Protein AF-A0ABD3NLB3-F1 (afdb_monomer_lite)

Foldseek 3Di:
DDDDDDDDDDDDDPPPPDPPQVVFFDWDFPPDPADIDGHRQPLLVLLPVQFPWDDDPPQHFKTWTPVQVVPFLADPLSSSVSSVNDPVLSVPWWKFWDDDDDPDPFFIWIWTQRDPVSQWTKIWGWDQDPVGRTTITIMTGGRVNRVVVCVVVVHDDDPVRTDDDD

Organism: NCBI:txid382360

Radius of gyration: 19.23 Å; chains: 1; bounding box: 44×69×40 Å

Structure (mmCIF, N/CA/C/O backbone):
data_AF-A0ABD3NLB3-F1
#
_entry.id   AF-A0ABD3NLB3-F1
#
loop_
_atom_site.group_PDB
_atom_site.id
_atom_site.type_symbol
_atom_site.label_atom_id
_atom_site.label_alt_id
_atom_site.label_comp_id
_atom_site.label_asym_id
_atom_site.label_entity_id
_atom_site.la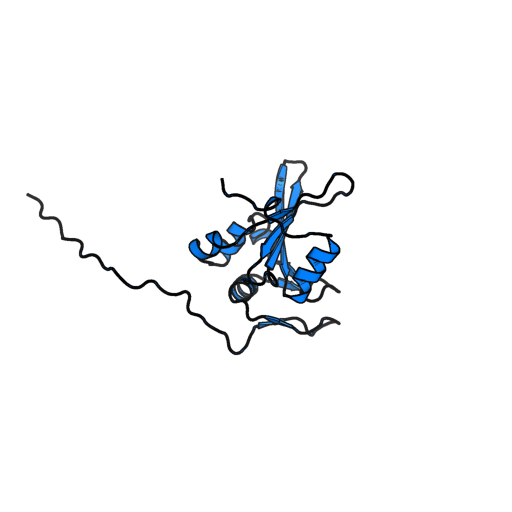bel_seq_id
_atom_site.pdbx_PDB_ins_code
_atom_site.Cartn_x
_atom_site.Cartn_y
_atom_site.Cartn_z
_atom_site.occupancy
_atom_site.B_iso_or_equiv
_atom_site.auth_seq_id
_atom_site.auth_comp_id
_atom_site.auth_asym_id
_atom_site.auth_atom_id
_atom_site.pdbx_PDB_model_num
ATOM 1 N N . MET A 1 1 ? 19.662 49.212 29.213 1.00 43.34 1 MET A N 1
ATOM 2 C CA . MET A 1 1 ? 19.061 49.267 27.862 1.00 43.34 1 MET A CA 1
ATOM 3 C C . MET A 1 1 ? 19.673 48.155 27.026 1.00 43.34 1 MET A C 1
ATOM 5 O O . MET A 1 1 ? 20.861 48.192 26.743 1.00 43.34 1 MET A O 1
ATOM 9 N N . SER A 1 2 ? 18.876 47.119 26.767 1.00 38.59 2 SER A N 1
ATOM 10 C CA . SER A 1 2 ? 19.267 45.857 26.129 1.00 38.59 2 SER A CA 1
ATOM 11 C C . SER A 1 2 ? 19.353 46.027 24.607 1.00 38.59 2 SER A C 1
ATOM 13 O O . SER A 1 2 ? 18.402 46.525 24.004 1.00 38.59 2 SER A O 1
ATOM 15 N N . ARG A 1 3 ? 20.477 45.650 23.982 1.00 38.47 3 ARG A N 1
ATOM 16 C CA . ARG A 1 3 ? 20.617 45.597 22.517 1.00 38.47 3 ARG A CA 1
ATOM 17 C C . ARG A 1 3 ? 20.385 44.155 22.061 1.00 38.47 3 ARG A C 1
ATOM 19 O O . ARG A 1 3 ? 21.170 43.272 22.388 1.00 38.47 3 ARG A O 1
ATOM 26 N N . ARG A 1 4 ? 19.282 43.934 21.342 1.00 36.22 4 ARG A N 1
ATOM 27 C CA . ARG A 1 4 ? 18.943 42.663 20.683 1.00 36.22 4 ARG A CA 1
ATOM 28 C C . ARG A 1 4 ? 19.915 42.390 19.522 1.00 36.22 4 ARG A C 1
ATOM 30 O O . ARG A 1 4 ? 20.233 43.342 18.808 1.00 36.22 4 ARG A O 1
ATOM 37 N N . PRO A 1 5 ? 20.327 41.137 19.268 1.00 38.62 5 PRO A N 1
ATOM 38 C CA . PRO A 1 5 ? 20.986 40.779 18.018 1.00 38.62 5 PRO A CA 1
ATOM 39 C C . PRO A 1 5 ? 19.973 40.755 16.865 1.00 38.62 5 PRO A C 1
ATOM 41 O O . PRO A 1 5 ? 18.852 40.268 17.022 1.00 38.62 5 PRO A O 1
ATOM 44 N N . GLN A 1 6 ? 20.375 41.296 15.715 1.00 35.50 6 GLN A N 1
ATOM 45 C CA . GLN A 1 6 ? 19.640 41.215 14.456 1.00 35.50 6 GLN A CA 1
ATOM 46 C C . GLN A 1 6 ? 19.699 39.781 13.921 1.00 35.50 6 GLN A C 1
ATOM 48 O O . GLN A 1 6 ? 20.779 39.232 13.720 1.00 35.50 6 GLN A O 1
ATOM 53 N N . TYR A 1 7 ? 18.530 39.188 13.697 1.00 30.16 7 TYR A N 1
ATOM 54 C CA . TYR A 1 7 ? 18.378 37.918 12.999 1.00 30.16 7 TYR A CA 1
ATOM 55 C C . TYR A 1 7 ? 18.477 38.206 11.495 1.00 30.16 7 TYR A C 1
ATOM 57 O O . TYR A 1 7 ? 17.592 38.850 10.931 1.00 30.16 7 TYR A O 1
ATOM 65 N N . GLN A 1 8 ? 19.583 37.812 10.864 1.00 35.81 8 GLN A N 1
ATOM 66 C CA . GLN A 1 8 ? 19.685 37.789 9.405 1.00 35.81 8 GLN A CA 1
ATOM 67 C C . GLN A 1 8 ? 18.941 36.553 8.896 1.00 35.81 8 GLN A C 1
ATOM 69 O O . GLN A 1 8 ? 19.191 35.437 9.349 1.00 35.81 8 GLN A O 1
ATOM 74 N N . SER A 1 9 ? 17.982 36.780 7.999 1.00 36.38 9 SER A N 1
ATOM 75 C CA . SER A 1 9 ? 17.210 35.737 7.336 1.00 36.38 9 SER A CA 1
ATOM 76 C C . SER A 1 9 ? 18.099 34.944 6.382 1.00 36.38 9 SER A C 1
ATOM 78 O O . SER A 1 9 ? 18.561 35.485 5.378 1.00 36.38 9 SER A O 1
ATOM 80 N N . ASN A 1 10 ? 18.276 33.657 6.660 1.00 32.31 10 ASN A N 1
ATOM 81 C CA . ASN A 1 10 ? 18.696 32.698 5.648 1.00 32.31 10 ASN A CA 1
ATOM 82 C C . ASN A 1 10 ? 17.447 32.255 4.878 1.00 32.31 10 ASN A C 1
ATOM 84 O O . ASN A 1 10 ? 16.738 31.347 5.307 1.00 32.31 10 ASN A O 1
ATOM 88 N N . ASN A 1 11 ? 17.163 32.948 3.775 1.00 36.28 11 ASN A N 1
ATOM 89 C CA . ASN A 1 11 ? 16.436 32.346 2.664 1.00 36.28 11 ASN A CA 1
ATOM 90 C C . ASN A 1 11 ? 17.380 31.392 1.924 1.00 36.28 11 ASN A C 1
ATOM 92 O O . ASN A 1 11 ? 18.588 31.620 1.886 1.00 36.28 11 ASN A O 1
ATOM 96 N N . ASP A 1 12 ? 16.773 30.382 1.307 1.00 37.19 12 ASP A N 1
ATOM 97 C CA . ASP A 1 12 ? 17.347 29.501 0.289 1.00 37.19 12 ASP A CA 1
ATOM 98 C C . ASP A 1 12 ? 18.325 28.439 0.803 1.00 37.19 12 ASP A C 1
ATOM 100 O O . ASP A 1 12 ? 19.528 28.651 0.856 1.00 37.19 12 ASP A O 1
ATOM 104 N N . VAL A 1 13 ? 17.796 27.255 1.134 1.00 38.72 13 VAL A N 1
ATOM 105 C CA . VAL A 1 13 ? 17.869 26.088 0.234 1.00 38.72 13 VAL A CA 1
ATOM 106 C C . VAL A 1 13 ? 16.665 25.197 0.546 1.00 38.72 13 VAL A C 1
ATOM 108 O O . VAL A 1 13 ? 16.611 24.505 1.561 1.00 38.72 13 VAL A O 1
ATOM 111 N N . CYS A 1 14 ? 15.668 25.244 -0.335 1.00 34.81 14 CYS A N 1
ATOM 112 C CA . CYS A 1 14 ? 14.679 24.187 -0.472 1.00 34.81 14 CYS A CA 1
ATOM 113 C C . CYS A 1 14 ? 15.458 22.926 -0.864 1.00 34.81 14 CYS A C 1
ATOM 115 O O . CYS A 1 14 ? 15.885 22.796 -2.011 1.00 34.81 14 CYS A O 1
ATOM 117 N N . ASN A 1 15 ? 15.728 22.049 0.105 1.00 34.84 15 ASN A N 1
ATOM 118 C CA . ASN A 1 15 ? 16.247 20.722 -0.184 1.00 34.84 15 ASN A CA 1
ATOM 119 C C . ASN A 1 15 ? 15.139 19.978 -0.922 1.00 34.84 15 ASN A C 1
ATOM 121 O O . ASN A 1 15 ? 14.229 19.415 -0.319 1.00 34.84 15 ASN A O 1
ATOM 125 N N . HIS A 1 16 ? 15.218 20.069 -2.251 1.00 36.91 16 HIS A N 1
ATOM 126 C CA . HIS A 1 16 ? 14.786 19.041 -3.174 1.00 36.91 16 HIS A CA 1
ATOM 127 C C . HIS A 1 16 ? 14.904 17.688 -2.483 1.00 36.91 16 HIS A C 1
ATOM 129 O O . HIS A 1 16 ? 15.996 17.293 -2.072 1.00 36.91 16 HIS A O 1
ATOM 135 N N . VAL A 1 17 ? 13.781 16.982 -2.389 1.00 43.59 17 VAL A N 1
ATOM 136 C CA . VAL A 1 17 ? 13.811 15.527 -2.355 1.00 43.59 17 VAL A CA 1
ATOM 137 C C . VAL A 1 17 ? 14.551 15.151 -3.627 1.00 43.59 17 VAL A C 1
ATOM 139 O O . VAL A 1 17 ? 14.021 15.282 -4.728 1.00 43.59 17 VAL A O 1
ATOM 142 N N . THR A 1 18 ? 15.839 14.869 -3.476 1.00 39.94 18 THR A N 1
ATOM 143 C CA . THR A 1 18 ? 16.716 14.519 -4.574 1.00 39.94 18 THR A CA 1
ATOM 144 C C . THR A 1 18 ? 16.063 13.345 -5.277 1.00 39.94 18 THR A C 1
ATOM 146 O O . THR A 1 18 ? 15.774 12.328 -4.641 1.00 39.94 18 THR A O 1
ATOM 149 N N . GLU A 1 19 ? 15.822 13.497 -6.575 1.00 44.44 19 GLU A N 1
ATOM 150 C CA . GLU A 1 19 ? 15.637 12.404 -7.517 1.00 44.44 19 GLU A CA 1
ATOM 151 C C . GLU A 1 19 ? 16.874 11.500 -7.420 1.00 44.44 19 GLU A C 1
ATOM 153 O O . GLU A 1 19 ? 17.803 11.568 -8.218 1.00 44.44 19 GLU A O 1
ATOM 158 N N . MET A 1 20 ? 16.944 10.662 -6.388 1.00 44.19 20 MET A N 1
ATOM 159 C CA . MET A 1 20 ? 17.754 9.463 -6.446 1.00 44.19 20 MET A CA 1
ATOM 160 C C . MET A 1 20 ? 16.937 8.473 -7.259 1.00 44.19 20 MET A C 1
ATOM 162 O O . MET A 1 20 ? 16.307 7.564 -6.719 1.00 44.19 20 MET A O 1
ATOM 166 N N . GLU A 1 21 ? 16.942 8.675 -8.578 1.00 46.50 21 GLU A N 1
ATOM 167 C CA . GLU A 1 21 ? 16.785 7.570 -9.508 1.00 46.50 21 GLU A CA 1
ATOM 168 C C . GLU A 1 21 ? 17.892 6.578 -9.157 1.00 46.50 21 GLU A C 1
ATOM 170 O O . GLU A 1 21 ? 19.051 6.697 -9.552 1.00 46.50 21 GLU A O 1
ATOM 175 N N . SER A 1 22 ? 17.560 5.621 -8.298 1.00 48.25 22 SER A N 1
ATOM 176 C CA . SER A 1 22 ? 18.380 4.443 -8.125 1.00 48.25 22 SER A CA 1
ATOM 177 C C . SER A 1 22 ? 18.399 3.758 -9.487 1.00 48.25 22 SER A C 1
ATOM 179 O O . SER A 1 22 ? 17.438 3.066 -9.826 1.00 48.25 22 SER A O 1
ATOM 181 N N . GLU A 1 23 ? 19.468 3.947 -10.274 1.00 60.94 23 GLU A N 1
ATOM 182 C CA . GLU A 1 23 ? 19.651 3.266 -11.571 1.00 60.94 23 GLU A CA 1
ATOM 183 C C . GLU A 1 23 ? 19.415 1.748 -11.434 1.00 60.94 23 GLU A C 1
ATOM 185 O O . GLU A 1 23 ? 18.960 1.072 -12.356 1.00 60.94 23 GLU A O 1
ATOM 190 N N . ASN A 1 24 ? 19.633 1.225 -10.224 1.00 75.00 24 ASN A N 1
ATOM 191 C CA . ASN A 1 24 ? 19.320 -0.132 -9.825 1.00 75.00 24 ASN A CA 1
ATOM 192 C C . ASN A 1 24 ? 18.068 -0.143 -8.934 1.00 75.00 24 ASN A C 1
ATOM 194 O O . ASN A 1 24 ? 18.172 -0.057 -7.710 1.00 75.00 24 ASN A O 1
ATOM 198 N N . GLY A 1 25 ? 16.873 -0.227 -9.520 1.00 88.50 25 GLY A N 1
ATOM 199 C CA . GLY A 1 25 ? 15.638 -0.404 -8.749 1.00 88.50 25 GLY A CA 1
ATOM 200 C C . GLY A 1 25 ? 15.705 -1.606 -7.789 1.00 88.50 25 GLY A C 1
ATOM 201 O O . GLY A 1 25 ? 16.518 -2.522 -7.940 1.00 88.50 25 GLY A O 1
ATOM 202 N N . LEU A 1 26 ? 14.837 -1.623 -6.780 1.00 92.38 26 LEU A N 1
ATOM 203 C CA . LEU A 1 26 ? 14.774 -2.698 -5.796 1.00 92.38 26 LE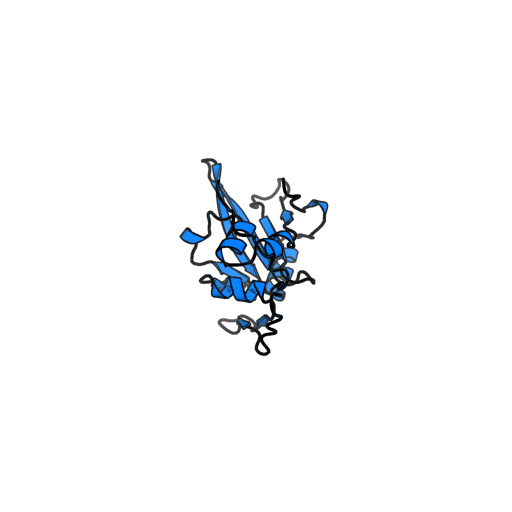U A CA 1
ATOM 204 C C . LEU A 1 26 ? 14.186 -3.964 -6.428 1.00 92.38 26 LEU A C 1
ATOM 206 O O . LEU A 1 26 ? 13.004 -4.006 -6.774 1.00 92.38 26 LEU A O 1
ATOM 210 N N . LYS A 1 27 ? 14.998 -5.019 -6.518 1.00 93.38 27 LYS A N 1
ATOM 211 C CA . LYS A 1 27 ? 14.531 -6.350 -6.912 1.00 93.38 27 LYS A CA 1
ATOM 212 C C . LYS A 1 27 ? 13.806 -7.032 -5.759 1.00 93.38 27 LYS A C 1
ATOM 214 O O . LYS A 1 27 ? 14.370 -7.244 -4.686 1.00 93.38 27 LYS A O 1
ATOM 219 N N . ILE A 1 28 ? 12.568 -7.425 -6.005 1.00 92.12 28 ILE A N 1
ATOM 220 C CA . ILE A 1 28 ? 11.707 -8.157 -5.077 1.00 92.12 28 ILE A CA 1
ATOM 221 C C . ILE A 1 28 ? 11.117 -9.370 -5.812 1.00 92.12 28 ILE A C 1
ATOM 223 O O . ILE A 1 28 ? 11.080 -9.385 -7.038 1.00 92.12 28 ILE A O 1
ATOM 227 N N . GLY A 1 29 ? 10.632 -10.403 -5.119 1.00 89.12 29 GLY A N 1
ATOM 228 C CA . GLY A 1 29 ? 10.094 -11.577 -5.831 1.00 89.12 29 GLY A CA 1
ATOM 229 C C . GLY A 1 29 ? 11.101 -12.690 -6.097 1.00 89.12 29 GLY A C 1
ATOM 230 O O . GLY A 1 29 ? 11.967 -12.977 -5.270 1.00 89.12 29 GLY A O 1
ATOM 231 N N . GLY A 1 30 ? 10.895 -13.389 -7.216 1.00 82.62 30 GLY A N 1
ATOM 232 C CA . GLY A 1 30 ? 11.852 -14.331 -7.813 1.00 82.62 30 GLY A CA 1
ATOM 233 C C . GLY A 1 30 ? 12.068 -15.659 -7.081 1.00 82.62 30 GLY A C 1
ATOM 234 O O . GLY A 1 30 ? 12.844 -16.497 -7.531 1.00 82.62 30 GLY A O 1
ATOM 235 N N . THR A 1 31 ? 11.392 -15.895 -5.957 1.00 76.94 31 THR A N 1
ATOM 236 C CA . THR A 1 31 ? 11.554 -17.122 -5.164 1.00 76.94 31 THR A CA 1
ATOM 237 C C . THR A 1 31 ? 10.219 -17.825 -4.960 1.00 76.94 31 THR A C 1
ATOM 239 O O . THR A 1 31 ? 9.171 -17.192 -4.943 1.00 76.94 31 THR A O 1
ATOM 242 N N . LYS A 1 32 ? 10.237 -19.156 -4.792 1.00 74.38 32 LYS A N 1
ATOM 243 C CA . LYS A 1 32 ? 9.063 -19.960 -4.384 1.00 74.38 32 LYS A CA 1
ATOM 244 C C . LYS A 1 32 ? 7.815 -19.783 -5.273 1.00 74.38 32 LYS A C 1
ATOM 246 O O . LYS A 1 32 ? 6.703 -19.718 -4.761 1.00 74.38 32 LYS A O 1
ATOM 251 N N . GLY A 1 33 ? 8.000 -19.715 -6.593 1.00 76.38 33 GLY A N 1
ATOM 252 C CA . GLY A 1 33 ? 6.898 -19.579 -7.558 1.00 76.38 33 GLY A CA 1
ATOM 253 C C . GLY A 1 33 ? 6.374 -18.149 -7.734 1.00 76.38 33 GLY A C 1
ATOM 254 O O . GLY A 1 33 ? 5.333 -17.952 -8.355 1.00 76.38 33 GLY A O 1
ATOM 255 N N . HIS A 1 34 ? 7.082 -17.154 -7.199 1.00 85.94 34 HIS A N 1
ATOM 256 C CA . HIS A 1 34 ? 6.785 -15.742 -7.407 1.00 85.94 34 HIS A CA 1
ATOM 257 C C . HIS A 1 34 ? 7.619 -15.158 -8.549 1.00 85.94 34 HIS A C 1
ATOM 259 O O . HIS A 1 34 ? 8.774 -15.536 -8.743 1.00 85.94 34 HIS A O 1
ATOM 265 N N . ILE A 1 35 ? 7.030 -14.215 -9.283 1.00 89.94 35 ILE A N 1
ATOM 266 C CA . ILE A 1 35 ? 7.702 -13.484 -10.365 1.00 89.94 35 ILE A CA 1
ATOM 267 C C . ILE A 1 35 ? 8.653 -12.461 -9.724 1.00 89.94 35 ILE A C 1
ATOM 269 O O . ILE A 1 35 ? 8.315 -11.883 -8.691 1.00 89.94 35 ILE A O 1
ATOM 273 N N . GLU A 1 36 ? 9.861 -12.302 -10.271 1.00 93.50 36 GLU A N 1
ATOM 274 C CA . GLU A 1 36 ? 10.771 -11.206 -9.902 1.00 93.50 36 GLU A CA 1
ATOM 275 C C . GLU A 1 36 ? 10.247 -9.891 -10.490 1.00 93.50 36 GLU A C 1
ATOM 277 O O . GLU A 1 36 ? 9.866 -9.834 -11.657 1.00 93.50 36 GLU A O 1
ATOM 282 N N . GLU A 1 37 ? 10.222 -8.842 -9.677 1.00 92.56 37 GLU A N 1
ATOM 283 C CA . GLU A 1 37 ? 9.819 -7.493 -10.058 1.00 92.56 37 GLU A CA 1
ATOM 284 C C . GLU A 1 37 ? 10.908 -6.510 -9.625 1.00 92.56 37 GLU A C 1
ATOM 286 O O . GLU A 1 37 ? 11.516 -6.673 -8.565 1.00 92.56 37 GLU A O 1
ATOM 291 N N . THR A 1 38 ? 11.118 -5.465 -10.422 1.00 93.44 38 THR A N 1
ATOM 292 C CA . THR A 1 38 ? 11.985 -4.342 -10.057 1.00 93.44 38 THR A CA 1
ATOM 293 C C . THR A 1 38 ? 11.110 -3.137 -9.744 1.00 93.44 38 THR A C 1
ATOM 295 O O . THR A 1 38 ? 10.298 -2.733 -10.575 1.00 93.44 38 THR A O 1
ATOM 298 N N . VAL A 1 39 ? 11.259 -2.571 -8.547 1.00 91.88 39 VAL A N 1
ATOM 299 C CA . VAL A 1 39 ? 10.524 -1.379 -8.110 1.00 91.88 39 VAL A CA 1
ATOM 300 C C . VAL A 1 39 ? 11.464 -0.183 -8.069 1.00 91.88 39 VAL A C 1
ATOM 302 O O . VAL A 1 39 ? 12.520 -0.250 -7.448 1.00 91.88 39 VAL A O 1
ATOM 305 N N . TYR A 1 40 ? 11.059 0.909 -8.709 1.00 91.56 40 TYR A N 1
ATOM 306 C CA . TYR A 1 40 ? 11.820 2.164 -8.770 1.00 91.56 40 TYR A CA 1
ATOM 307 C C . TYR A 1 40 ? 11.227 3.266 -7.887 1.00 91.56 40 TYR A C 1
ATOM 309 O O . TYR A 1 40 ? 11.840 4.308 -7.703 1.00 91.56 40 TYR A O 1
ATOM 317 N N . ASP A 1 41 ? 10.037 3.032 -7.333 1.00 91.25 41 ASP A N 1
ATOM 318 C CA . ASP A 1 41 ? 9.325 3.994 -6.500 1.00 91.25 41 ASP A CA 1
ATOM 319 C C . ASP A 1 41 ? 10.096 4.257 -5.186 1.00 91.25 41 ASP A C 1
ATOM 321 O O . ASP A 1 41 ? 10.262 3.331 -4.380 1.00 91.25 41 ASP A O 1
ATOM 325 N N . PRO A 1 42 ? 10.566 5.495 -4.940 1.00 91.88 42 PRO A N 1
ATOM 326 C CA . PRO A 1 42 ? 11.401 5.802 -3.780 1.00 91.88 42 PRO A CA 1
ATOM 327 C C . PRO A 1 42 ? 10.646 5.664 -2.452 1.00 91.88 42 PRO A C 1
ATOM 329 O O . PRO A 1 42 ? 11.236 5.280 -1.439 1.00 91.88 42 PRO A O 1
ATOM 332 N N . VAL A 1 43 ? 9.337 5.916 -2.444 1.00 94.19 43 VAL A N 1
ATOM 333 C CA . VAL A 1 43 ? 8.478 5.794 -1.258 1.00 94.19 43 VAL A CA 1
ATOM 334 C C . VAL A 1 43 ? 8.319 4.322 -0.906 1.00 94.19 43 VAL A C 1
ATOM 336 O O . VAL A 1 43 ? 8.530 3.927 0.242 1.00 94.19 43 VAL A O 1
ATOM 339 N N . PHE A 1 44 ? 8.042 3.486 -1.912 1.00 95.06 44 PHE A N 1
ATOM 340 C CA . PHE A 1 44 ? 8.009 2.037 -1.745 1.00 95.06 44 PHE A CA 1
ATOM 341 C C . PHE A 1 44 ? 9.329 1.520 -1.170 1.00 95.06 44 PHE A C 1
ATOM 343 O O . PHE A 1 44 ? 9.317 0.786 -0.185 1.00 95.06 44 PHE A O 1
ATOM 350 N N . ILE A 1 45 ? 10.465 1.901 -1.764 1.00 94.81 45 ILE A N 1
ATOM 351 C CA . ILE A 1 45 ? 11.795 1.442 -1.338 1.00 94.81 45 ILE A CA 1
ATOM 352 C C . ILE A 1 45 ? 12.081 1.869 0.107 1.00 94.81 45 ILE A C 1
ATOM 354 O O . ILE A 1 45 ? 12.563 1.059 0.901 1.00 94.81 45 ILE A O 1
ATOM 358 N N . THR A 1 46 ? 11.739 3.107 0.467 1.00 95.62 46 THR A N 1
ATOM 359 C CA . THR A 1 46 ? 11.923 3.646 1.823 1.00 95.62 46 THR A CA 1
ATOM 360 C C . THR A 1 46 ? 11.160 2.813 2.854 1.00 95.62 46 THR A C 1
ATOM 362 O O . THR A 1 46 ? 11.753 2.302 3.804 1.00 95.62 46 THR A O 1
ATOM 365 N N . ILE A 1 47 ? 9.865 2.579 2.630 1.00 96.25 47 ILE A N 1
ATOM 366 C CA . ILE A 1 47 ? 9.020 1.780 3.533 1.00 96.25 47 ILE A CA 1
ATOM 367 C C . ILE A 1 47 ? 9.480 0.316 3.564 1.00 96.25 47 ILE A C 1
ATOM 369 O O . ILE A 1 47 ? 9.478 -0.322 4.623 1.00 96.25 47 ILE A O 1
ATOM 373 N N . TYR A 1 48 ? 9.894 -0.226 2.412 1.00 95.88 48 TYR A N 1
ATOM 374 C CA . TYR A 1 48 ? 10.397 -1.594 2.302 1.00 95.88 48 TYR A CA 1
ATOM 375 C C . TYR A 1 48 ? 11.652 -1.807 3.148 1.00 95.88 48 TYR A C 1
ATOM 377 O O . TYR A 1 48 ? 11.798 -2.861 3.762 1.00 95.88 48 TYR A O 1
ATOM 385 N N . ASN A 1 49 ? 12.534 -0.813 3.216 1.00 96.25 49 ASN A N 1
ATOM 386 C CA . ASN A 1 49 ? 13.771 -0.891 3.988 1.00 96.25 49 ASN A CA 1
ATOM 387 C C . ASN A 1 49 ? 13.587 -0.541 5.475 1.00 96.25 49 ASN A C 1
ATOM 389 O O . ASN A 1 49 ? 14.387 -0.984 6.297 1.00 96.25 49 ASN A O 1
ATOM 393 N N . ALA A 1 50 ? 12.543 0.214 5.835 1.00 96.88 50 ALA A N 1
ATOM 394 C CA . ALA A 1 50 ? 12.272 0.622 7.217 1.00 96.88 50 ALA A CA 1
ATOM 395 C C . ALA A 1 50 ? 11.777 -0.527 8.118 1.00 96.88 50 ALA A C 1
ATOM 397 O O . ALA A 1 50 ? 12.018 -0.521 9.326 1.00 96.88 50 ALA A O 1
ATOM 398 N N . PHE A 1 51 ? 11.104 -1.530 7.545 1.00 97.00 51 PHE A N 1
ATOM 399 C CA . PHE A 1 51 ? 10.534 -2.658 8.287 1.00 97.00 51 PHE A CA 1
ATOM 400 C C . PHE A 1 51 ? 10.829 -3.999 7.626 1.00 97.00 51 PHE A C 1
ATOM 402 O O . PHE A 1 51 ? 11.211 -4.099 6.463 1.00 97.00 51 PHE A O 1
ATOM 409 N N . ARG A 1 52 ? 10.596 -5.088 8.359 1.00 96.81 52 ARG A N 1
ATOM 410 C CA . ARG A 1 52 ? 10.711 -6.437 7.807 1.00 96.81 52 ARG A CA 1
ATOM 411 C C . ARG A 1 52 ? 9.429 -6.818 7.090 1.00 96.81 52 ARG A C 1
ATOM 413 O O . ARG A 1 52 ? 8.403 -7.096 7.711 1.00 96.81 52 ARG A O 1
ATOM 420 N N . TRP A 1 53 ? 9.512 -6.945 5.777 1.00 96.38 53 TRP A N 1
ATOM 421 C CA . TRP A 1 53 ? 8.397 -7.371 4.944 1.00 96.38 53 TRP A CA 1
ATOM 422 C C . TRP A 1 53 ? 8.561 -8.820 4.506 1.00 96.38 53 TRP A C 1
ATOM 424 O O . TRP A 1 53 ? 9.641 -9.271 4.131 1.00 96.38 53 TRP A O 1
ATOM 434 N N . LYS A 1 54 ? 7.471 -9.587 4.557 1.00 94.38 54 LYS A N 1
ATOM 435 C CA . LYS A 1 54 ? 7.439 -10.948 4.015 1.00 94.38 54 LYS A CA 1
ATOM 436 C C . LYS A 1 54 ? 6.385 -11.042 2.940 1.00 94.38 54 LYS A C 1
ATOM 438 O O . LYS A 1 54 ? 5.217 -10.741 3.183 1.00 94.38 54 LYS A O 1
ATOM 443 N N . MET A 1 55 ? 6.797 -11.580 1.805 1.00 94.44 55 MET A N 1
ATOM 444 C CA . MET A 1 55 ? 5.895 -11.932 0.726 1.00 94.44 55 MET A CA 1
ATOM 445 C C . MET A 1 55 ? 4.777 -12.859 1.206 1.00 94.44 55 MET A C 1
ATOM 447 O O . MET A 1 55 ? 5.005 -13.807 1.970 1.00 94.44 55 MET A O 1
ATOM 451 N N . ILE A 1 56 ? 3.561 -12.569 0.763 1.00 92.69 56 ILE A N 1
ATOM 452 C CA . ILE A 1 56 ? 2.393 -13.400 1.022 1.00 92.69 56 ILE A CA 1
ATOM 453 C C . ILE A 1 56 ? 2.442 -14.593 0.049 1.00 92.69 56 ILE A C 1
ATOM 455 O O . ILE A 1 56 ? 2.543 -14.376 -1.161 1.00 92.69 56 ILE A O 1
ATOM 459 N N . PRO A 1 57 ? 2.358 -15.849 0.535 1.00 90.50 57 PRO A N 1
ATOM 460 C CA . PRO A 1 57 ? 2.405 -17.030 -0.326 1.00 90.50 57 PRO A CA 1
ATOM 461 C C . PRO A 1 57 ? 1.385 -16.963 -1.467 1.00 90.50 57 PRO A C 1
ATOM 463 O O . PRO A 1 57 ? 0.243 -16.549 -1.257 1.00 90.50 57 PRO A O 1
ATOM 466 N N . ASN A 1 58 ? 1.799 -17.358 -2.674 1.00 86.88 58 ASN A N 1
ATOM 467 C CA . ASN A 1 58 ? 0.986 -17.337 -3.901 1.00 86.88 58 ASN A CA 1
ATOM 468 C C . ASN A 1 58 ? 0.425 -15.950 -4.297 1.00 86.88 58 ASN A C 1
ATOM 470 O O . ASN A 1 58 ? -0.409 -15.838 -5.194 1.00 86.88 58 ASN A O 1
ATOM 474 N N . CYS A 1 59 ? 0.887 -14.872 -3.659 1.00 90.56 59 CYS A N 1
ATOM 475 C CA . CYS A 1 59 ? 0.500 -13.494 -3.938 1.00 90.56 59 CYS A CA 1
ATOM 476 C C . CYS A 1 59 ? 1.724 -12.665 -4.357 1.00 90.56 59 CYS A C 1
ATOM 478 O O . CYS A 1 59 ? 2.205 -11.832 -3.591 1.00 90.56 59 CYS A O 1
ATOM 480 N N . THR A 1 60 ? 2.222 -12.899 -5.576 1.00 92.56 60 THR A N 1
ATOM 481 C CA . THR A 1 60 ? 3.287 -12.087 -6.200 1.00 92.56 60 THR A CA 1
ATOM 482 C C . THR A 1 60 ? 3.019 -10.594 -6.036 1.00 92.56 60 THR A C 1
ATOM 484 O O . THR A 1 60 ? 1.874 -10.158 -6.192 1.00 92.56 60 THR A O 1
ATOM 487 N N . GLY A 1 61 ? 4.065 -9.858 -5.664 1.00 94.38 61 GLY A N 1
ATOM 488 C CA . GLY A 1 61 ? 4.005 -8.418 -5.472 1.00 94.38 61 GLY A CA 1
ATOM 489 C C . GLY A 1 61 ? 3.359 -7.950 -4.170 1.00 94.38 61 GLY A C 1
ATOM 490 O O . GLY A 1 61 ? 3.237 -6.749 -3.972 1.00 94.38 61 GLY A O 1
ATOM 491 N N . ARG A 1 62 ? 2.935 -8.846 -3.263 1.00 96.38 62 ARG A N 1
ATOM 492 C CA . ARG A 1 62 ? 2.263 -8.466 -2.006 1.00 96.38 62 ARG A CA 1
ATOM 493 C C . ARG A 1 62 ? 3.033 -8.917 -0.779 1.00 96.38 62 ARG A C 1
ATOM 495 O O . ARG A 1 62 ? 3.365 -10.095 -0.636 1.00 96.38 62 ARG A O 1
ATOM 502 N N . TYR A 1 63 ? 3.225 -7.996 0.156 1.00 96.88 63 TYR A N 1
ATOM 503 C CA . TYR A 1 63 ? 4.059 -8.204 1.331 1.00 96.88 63 TYR A CA 1
ATOM 504 C C . TYR A 1 63 ? 3.314 -7.789 2.592 1.00 96.88 63 TYR A C 1
ATOM 506 O O . TYR A 1 63 ? 2.735 -6.713 2.644 1.00 96.88 63 TYR A O 1
ATOM 514 N N . THR A 1 64 ? 3.340 -8.632 3.622 1.00 96.69 64 THR A N 1
ATOM 515 C CA . THR A 1 64 ? 2.859 -8.279 4.965 1.00 96.69 64 THR A CA 1
ATOM 516 C C . THR A 1 64 ? 4.028 -7.816 5.819 1.00 96.69 64 THR A C 1
ATOM 518 O O . THR A 1 64 ? 5.100 -8.433 5.779 1.00 96.69 64 THR A O 1
ATOM 521 N N . CYS A 1 65 ? 3.816 -6.775 6.621 1.00 97.06 65 CYS A N 1
ATOM 522 C CA . CYS A 1 65 ? 4.802 -6.365 7.615 1.00 97.06 65 CYS A CA 1
ATOM 523 C C . CYS A 1 65 ? 4.925 -7.458 8.688 1.00 97.06 65 CYS A C 1
ATOM 525 O O . CYS A 1 65 ? 3.922 -8.061 9.069 1.00 97.06 65 CYS A O 1
ATOM 527 N N . ARG A 1 66 ? 6.146 -7.762 9.133 1.00 96.19 66 ARG A N 1
ATOM 528 C CA . ARG A 1 66 ? 6.443 -8.735 10.200 1.00 96.19 66 ARG A CA 1
ATOM 529 C C . ARG A 1 66 ? 6.584 -8.087 11.564 1.00 96.19 66 ARG A C 1
ATOM 531 O O . ARG A 1 66 ? 6.474 -8.783 12.572 1.00 96.19 66 ARG A O 1
ATOM 538 N N . ASP A 1 67 ? 6.758 -6.777 11.601 1.00 96.25 67 ASP A N 1
ATOM 539 C CA . ASP A 1 67 ? 6.956 -6.005 12.823 1.00 96.25 67 ASP A CA 1
ATOM 540 C C . ASP A 1 67 ? 5.613 -5.553 13.413 1.00 96.25 67 ASP A C 1
ATOM 542 O O . ASP A 1 67 ? 5.447 -4.418 13.841 1.00 96.25 67 ASP A O 1
ATOM 546 N N . HIS A 1 68 ? 4.632 -6.466 13.453 1.00 92.88 68 HIS A N 1
ATOM 547 C CA . HIS A 1 68 ? 3.234 -6.175 13.797 1.00 92.88 68 HIS A CA 1
ATOM 548 C C . HIS A 1 68 ? 3.069 -5.361 15.087 1.00 92.88 68 HIS A C 1
ATOM 550 O O . HIS A 1 68 ? 2.262 -4.442 15.117 1.00 92.88 68 HIS A O 1
ATOM 556 N N . LYS A 1 69 ? 3.838 -5.655 16.142 1.00 94.62 69 LYS A N 1
ATOM 557 C CA . LYS A 1 69 ? 3.755 -4.909 17.410 1.00 94.62 69 LYS A CA 1
ATOM 558 C C . LYS A 1 69 ? 4.134 -3.431 17.256 1.00 94.62 69 LYS A C 1
ATOM 560 O O . LYS A 1 69 ? 3.548 -2.592 17.925 1.00 94.62 69 LYS A O 1
ATOM 565 N N . ALA A 1 70 ? 5.090 -3.134 16.379 1.00 96.19 70 ALA A N 1
ATOM 566 C CA . ALA A 1 70 ? 5.567 -1.779 16.135 1.00 96.19 70 ALA A CA 1
ATOM 567 C C . ALA A 1 70 ? 4.644 -0.987 15.202 1.00 96.19 70 ALA A C 1
ATOM 569 O O . ALA A 1 70 ? 4.601 0.227 15.312 1.00 96.19 70 ALA A O 1
ATOM 570 N N . VAL A 1 71 ? 3.916 -1.658 14.301 1.00 96.88 71 VAL A N 1
ATOM 571 C CA . VAL A 1 71 ? 3.169 -0.962 13.237 1.00 96.88 71 VAL A CA 1
ATOM 572 C C . VAL A 1 71 ? 1.654 -1.076 13.333 1.00 96.88 71 VAL A C 1
ATOM 574 O O . VAL A 1 71 ? 0.960 -0.228 12.805 1.00 96.88 71 VAL A O 1
ATOM 577 N N . SER A 1 72 ? 1.101 -2.098 13.991 1.00 97.12 72 SER A N 1
ATOM 578 C CA . SER A 1 72 ? -0.350 -2.364 13.928 1.00 97.12 72 SER A CA 1
ATOM 579 C C . SER A 1 72 ? -1.225 -1.316 14.610 1.00 97.12 72 SER A C 1
ATOM 581 O O . SER A 1 72 ? -2.426 -1.305 14.374 1.00 97.12 72 SER A O 1
ATOM 583 N N . HIS A 1 73 ? -0.651 -0.453 15.443 1.00 96.81 73 HIS A N 1
ATOM 584 C CA . HIS A 1 73 ? -1.359 0.668 16.056 1.00 96.81 73 HIS A CA 1
ATOM 585 C C . HIS A 1 73 ? -1.254 1.956 15.227 1.00 96.81 73 HIS A C 1
ATOM 587 O O . HIS A 1 73 ? -1.911 2.931 15.566 1.00 96.81 73 HIS A O 1
ATOM 593 N N . LEU A 1 74 ? -0.436 1.965 14.169 1.00 97.75 74 LEU A N 1
ATOM 594 C CA . LEU A 1 74 ? -0.225 3.129 13.317 1.00 97.75 74 LEU A CA 1
ATOM 595 C C . LEU A 1 74 ? -1.247 3.123 12.182 1.00 97.75 74 LEU A C 1
ATOM 597 O O . LEU A 1 74 ? -1.357 2.156 11.425 1.00 97.75 74 LEU A O 1
ATOM 601 N N . ALA A 1 75 ? -1.970 4.222 12.023 1.00 97.06 75 ALA A N 1
ATOM 602 C CA . ALA A 1 75 ? -2.720 4.489 10.812 1.00 97.06 75 ALA A CA 1
ATOM 603 C C . ALA A 1 75 ? -1.764 4.584 9.603 1.00 97.06 75 ALA A C 1
ATOM 605 O O . ALA A 1 75 ? -0.564 4.818 9.759 1.00 97.06 75 ALA A O 1
ATOM 606 N N . PRO A 1 76 ? -2.263 4.423 8.367 1.00 97.25 76 PRO A N 1
ATOM 607 C CA . PRO A 1 76 ? -1.429 4.435 7.165 1.00 97.25 76 PRO A CA 1
ATOM 608 C C . PRO A 1 76 ? -0.475 5.632 7.062 1.00 97.25 76 PRO A C 1
ATOM 610 O O . PRO A 1 76 ? 0.709 5.424 6.824 1.00 97.25 76 PRO A O 1
ATOM 613 N N . ARG A 1 77 ? -0.950 6.864 7.288 1.00 96.81 77 ARG A N 1
ATOM 614 C CA . ARG A 1 77 ? -0.104 8.072 7.262 1.00 96.81 77 ARG A CA 1
ATOM 615 C C . ARG A 1 77 ? 0.917 8.117 8.402 1.00 96.81 77 ARG A C 1
ATOM 617 O O . ARG A 1 77 ? 2.060 8.497 8.174 1.00 96.81 77 ARG A O 1
ATOM 624 N N . GLU A 1 78 ? 0.546 7.652 9.592 1.00 97.69 78 GLU A N 1
ATOM 625 C CA . GLU A 1 78 ? 1.466 7.545 10.734 1.00 97.69 78 GLU A CA 1
ATOM 626 C C . GLU A 1 78 ? 2.571 6.513 10.464 1.00 97.69 78 GLU A C 1
ATOM 628 O O . GLU A 1 78 ? 3.725 6.726 10.830 1.00 97.69 78 GLU A O 1
ATOM 633 N N . LEU A 1 79 ? 2.256 5.421 9.754 1.00 98.00 79 LEU A N 1
ATOM 634 C CA . LEU A 1 79 ? 3.256 4.458 9.293 1.00 98.00 79 LEU A CA 1
ATOM 635 C C . LEU A 1 79 ? 4.252 5.105 8.322 1.00 98.00 79 LEU A C 1
ATOM 637 O O . LEU A 1 79 ? 5.450 4.847 8.436 1.00 98.00 79 LEU A O 1
ATOM 641 N N . LEU A 1 80 ? 3.780 5.933 7.379 1.00 97.44 80 LEU A N 1
ATOM 642 C CA . LEU A 1 80 ? 4.659 6.663 6.454 1.00 97.44 80 LEU A CA 1
ATOM 643 C C . LEU A 1 80 ? 5.607 7.590 7.221 1.00 97.44 80 LEU A C 1
ATOM 645 O O . LEU A 1 80 ? 6.814 7.574 6.979 1.00 97.44 80 LEU A O 1
ATOM 649 N N . GLN A 1 81 ? 5.077 8.325 8.199 1.00 97.50 81 GLN A N 1
ATOM 650 C CA . GLN A 1 81 ? 5.868 9.200 9.059 1.00 97.50 81 GLN A CA 1
ATOM 651 C C . GLN A 1 81 ? 6.902 8.408 9.873 1.00 97.50 81 GLN A C 1
ATOM 653 O O . GLN A 1 81 ? 8.066 8.797 9.943 1.00 97.50 81 GLN A O 1
ATOM 658 N N . ALA A 1 82 ? 6.518 7.253 10.425 1.00 97.31 82 ALA A N 1
ATOM 659 C CA . ALA A 1 82 ? 7.423 6.361 11.149 1.00 97.31 82 ALA A CA 1
ATOM 660 C C . ALA A 1 82 ? 8.536 5.766 10.263 1.00 97.31 82 ALA A C 1
ATOM 662 O O . ALA A 1 82 ? 9.584 5.382 10.782 1.00 97.31 82 ALA A O 1
ATOM 663 N N . CYS A 1 83 ? 8.342 5.712 8.939 1.00 96.81 83 CYS A N 1
ATOM 664 C CA . CYS A 1 83 ? 9.386 5.341 7.974 1.00 96.81 83 CYS A CA 1
ATOM 665 C C . CYS A 1 83 ? 10.356 6.492 7.654 1.00 96.81 83 CYS A C 1
ATOM 667 O O . CYS A 1 83 ? 11.298 6.281 6.894 1.00 96.81 83 CYS A O 1
ATOM 669 N N . GLY A 1 84 ? 10.129 7.693 8.195 1.00 96.19 84 GLY A N 1
ATOM 670 C CA . GLY A 1 84 ? 10.925 8.885 7.905 1.00 96.19 84 GLY A CA 1
ATOM 671 C C . GLY A 1 84 ? 10.527 9.608 6.618 1.00 96.19 84 GLY A C 1
ATOM 672 O O . GLY A 1 84 ? 11.341 10.352 6.082 1.00 96.19 84 GLY A O 1
ATOM 673 N N . ILE A 1 85 ? 9.312 9.389 6.104 1.00 95.56 85 ILE A N 1
ATOM 674 C CA . ILE A 1 85 ? 8.797 10.164 4.969 1.00 95.56 85 ILE A CA 1
ATOM 675 C C . ILE A 1 85 ? 8.401 11.553 5.470 1.00 95.56 85 ILE A C 1
ATOM 677 O O . ILE A 1 85 ? 7.701 11.682 6.477 1.00 95.56 85 ILE A O 1
ATOM 681 N N . ASP A 1 86 ? 8.840 12.585 4.752 1.00 95.12 86 ASP A N 1
ATOM 682 C CA . ASP A 1 86 ? 8.567 13.972 5.107 1.00 95.12 86 ASP A CA 1
ATOM 683 C C . ASP A 1 86 ? 7.067 14.275 5.136 1.00 95.12 86 ASP A C 1
ATOM 685 O O . ASP A 1 86 ? 6.301 13.848 4.269 1.00 95.12 86 ASP A O 1
ATOM 689 N N . GLN A 1 87 ? 6.657 15.087 6.110 1.00 94.25 87 GLN A N 1
ATOM 690 C CA . GLN A 1 87 ? 5.257 15.463 6.308 1.00 94.25 87 GLN A CA 1
ATOM 691 C C . GLN A 1 87 ? 4.634 16.094 5.050 1.00 94.25 87 GLN A C 1
ATOM 693 O O . GLN A 1 87 ? 3.511 15.758 4.688 1.00 94.25 87 GLN A O 1
ATOM 698 N N . SER A 1 88 ? 5.379 16.943 4.335 1.00 94.25 88 SER A N 1
ATOM 699 C CA . SER A 1 88 ? 4.920 17.564 3.085 1.00 94.25 88 SER A CA 1
ATOM 700 C C . SER A 1 88 ? 4.667 16.544 1.970 1.00 94.25 88 SER A C 1
ATOM 702 O O . SER A 1 88 ? 3.718 16.687 1.199 1.00 94.25 88 SER A O 1
ATOM 704 N N . ALA A 1 89 ? 5.482 15.488 1.891 1.00 92.56 89 ALA A N 1
ATOM 705 C CA . ALA A 1 89 ? 5.260 14.387 0.963 1.00 92.56 89 ALA A CA 1
ATOM 706 C C . ALA A 1 89 ? 4.037 13.559 1.383 1.00 92.56 89 ALA A C 1
ATOM 708 O O . ALA A 1 89 ? 3.217 13.216 0.534 1.00 92.56 89 ALA A O 1
ATOM 709 N N . ILE A 1 90 ? 3.861 13.302 2.684 1.00 94.19 90 ILE A N 1
ATOM 710 C CA . ILE A 1 90 ? 2.688 12.587 3.212 1.00 94.19 90 ILE A CA 1
ATOM 711 C C . ILE A 1 90 ? 1.385 13.319 2.871 1.00 94.19 90 ILE A C 1
ATOM 713 O O . ILE A 1 90 ? 0.433 12.691 2.409 1.00 94.19 90 ILE A O 1
ATOM 717 N N . GLU A 1 91 ? 1.356 14.640 3.047 1.00 92.69 91 GLU A N 1
ATOM 718 C CA . GLU A 1 91 ? 0.205 15.497 2.731 1.00 92.69 91 GLU A CA 1
ATOM 719 C C . GLU A 1 91 ? -0.142 15.507 1.238 1.00 92.69 91 GLU A C 1
ATOM 721 O O . GLU A 1 91 ? -1.301 15.698 0.873 1.00 92.69 91 GLU A O 1
ATOM 726 N N . SER A 1 92 ? 0.837 15.249 0.367 1.00 92.81 92 SER A N 1
ATOM 727 C CA . SER A 1 92 ? 0.595 15.127 -1.073 1.00 92.81 92 SER A CA 1
ATOM 728 C C . SER A 1 92 ? -0.091 13.812 -1.469 1.00 92.81 92 SER A C 1
ATOM 730 O O . SER A 1 92 ? -0.686 13.732 -2.548 1.00 92.81 92 SER A O 1
ATOM 732 N N . PHE A 1 93 ? -0.053 12.779 -0.615 1.00 93.88 93 PHE A N 1
ATOM 733 C CA . PHE A 1 93 ? -0.699 11.506 -0.917 1.00 93.88 93 PHE A CA 1
ATOM 734 C C . PHE A 1 93 ? -2.206 11.555 -0.683 1.00 93.88 93 PHE A C 1
ATOM 736 O O . PHE A 1 93 ? -2.704 11.919 0.388 1.00 93.88 93 PHE A O 1
ATOM 743 N N . ILE A 1 94 ? -2.938 11.053 -1.675 1.00 94.00 94 ILE A N 1
ATOM 744 C CA . ILE A 1 94 ? -4.371 10.813 -1.556 1.00 94.00 94 ILE A CA 1
ATOM 745 C C . ILE A 1 94 ? -4.585 9.481 -0.842 1.00 94.00 94 ILE A C 1
ATOM 747 O O . ILE A 1 94 ? -4.195 8.422 -1.340 1.00 94.00 94 ILE A O 1
ATOM 751 N N . GLU A 1 95 ? -5.255 9.534 0.303 1.00 95.94 95 GLU A N 1
ATOM 752 C CA . GLU A 1 95 ? -5.694 8.350 1.027 1.00 95.94 95 GLU A CA 1
ATOM 753 C C . GLU A 1 95 ? -7.166 8.054 0.730 1.00 95.94 95 GLU A C 1
ATOM 755 O O . GLU A 1 95 ? -8.027 8.931 0.806 1.00 95.94 95 GLU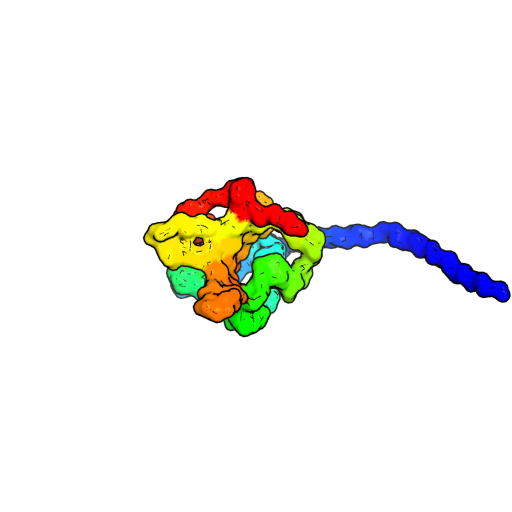 A O 1
ATOM 760 N N . TYR A 1 96 ? -7.464 6.797 0.410 1.00 96.19 96 TYR A N 1
ATOM 761 C CA . TYR A 1 96 ? -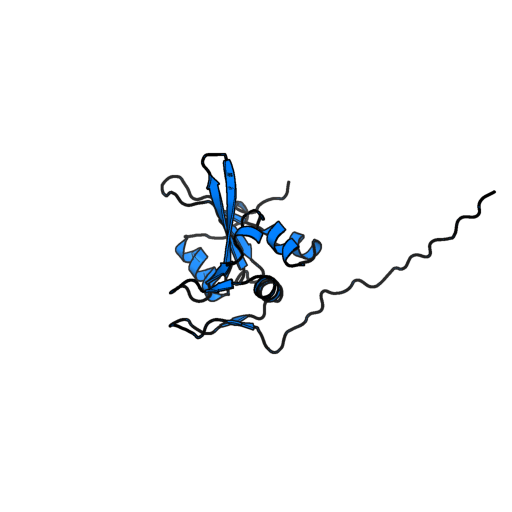8.821 6.327 0.151 1.00 96.19 96 TYR A CA 1
ATOM 762 C C . TYR A 1 96 ? -9.274 5.400 1.272 1.00 96.19 96 TYR A C 1
ATOM 764 O O . TYR A 1 96 ? -8.586 4.425 1.576 1.00 96.19 96 TYR A O 1
ATOM 772 N N . LYS A 1 97 ? -10.465 5.639 1.826 1.00 95.81 97 LYS A N 1
ATOM 773 C CA . LYS A 1 97 ? -11.144 4.717 2.739 1.00 95.81 97 LYS A CA 1
ATOM 774 C C . LYS A 1 97 ? -12.247 3.981 1.999 1.00 95.81 97 LYS A C 1
ATOM 776 O O . LYS A 1 97 ? -13.229 4.574 1.559 1.00 95.81 97 LYS A O 1
ATOM 781 N N . ILE A 1 98 ? -12.103 2.666 1.899 1.00 94.00 98 ILE A N 1
ATOM 782 C CA . ILE A 1 98 ? -13.067 1.793 1.237 1.00 94.00 98 ILE A CA 1
ATOM 783 C C . ILE A 1 98 ? -13.838 1.016 2.297 1.00 94.00 98 ILE A C 1
ATOM 785 O O . ILE A 1 98 ? -13.258 0.253 3.075 1.00 94.00 98 ILE A O 1
ATOM 789 N N . VAL A 1 99 ? -15.156 1.195 2.303 1.00 91.81 99 VAL A N 1
ATOM 790 C CA . VAL A 1 99 ? -16.093 0.430 3.129 1.00 91.81 99 VAL A CA 1
ATOM 791 C C . VAL A 1 99 ? -16.899 -0.476 2.206 1.00 91.81 99 VAL A C 1
ATOM 793 O O . VAL A 1 99 ? -17.430 -0.027 1.195 1.00 91.81 99 VAL A O 1
ATOM 796 N N . PHE A 1 100 ? -16.968 -1.763 2.533 1.00 88.19 100 PHE A N 1
ATOM 797 C CA . PHE A 1 100 ? -17.715 -2.741 1.746 1.00 88.19 100 PHE A CA 1
ATOM 798 C C . PHE A 1 100 ? -19.149 -2.854 2.280 1.00 88.19 100 PHE A C 1
ATOM 800 O O . PHE A 1 100 ? -19.348 -2.991 3.486 1.00 88.19 100 PHE A O 1
ATOM 807 N N . GLU A 1 101 ? -20.150 -2.811 1.398 1.00 81.81 101 GLU A N 1
ATOM 808 C CA . GLU A 1 101 ? -21.557 -2.925 1.800 1.00 81.81 101 GLU A CA 1
ATOM 809 C C . GLU A 1 101 ? -21.911 -4.300 2.410 1.00 81.81 101 GLU A C 1
ATOM 811 O O . GLU A 1 101 ? -21.293 -5.330 2.121 1.00 81.81 101 GLU A O 1
ATOM 816 N N . GLN A 1 102 ? -22.953 -4.276 3.252 1.00 55.44 102 GLN A N 1
ATOM 817 C CA . GLN A 1 102 ? -23.378 -5.185 4.335 1.00 55.44 102 GLN A CA 1
ATOM 818 C C . GLN A 1 102 ? -23.548 -6.697 4.047 1.00 55.44 102 GLN A C 1
ATOM 820 O O . GLN A 1 102 ? -24.062 -7.419 4.898 1.00 55.44 102 GLN A O 1
ATOM 825 N N . SER A 1 103 ? -23.103 -7.241 2.915 1.00 52.38 103 SER A N 1
ATOM 826 C CA . SER A 1 103 ? -23.257 -8.679 2.614 1.00 52.38 103 SER A CA 1
ATOM 827 C C . SER A 1 103 ? -22.005 -9.528 2.856 1.00 52.38 103 SER A C 1
ATOM 829 O O . SER A 1 103 ? -22.069 -10.756 2.758 1.00 52.38 103 SER A O 1
ATOM 831 N N . ARG A 1 104 ? -20.853 -8.934 3.198 1.00 54.53 104 ARG A N 1
ATOM 832 C CA . ARG A 1 104 ? -19.636 -9.693 3.528 1.00 54.53 104 ARG A CA 1
ATOM 833 C C . ARG A 1 104 ? -18.909 -9.043 4.699 1.00 54.53 104 ARG A C 1
ATOM 835 O O . ARG A 1 104 ? -18.660 -7.848 4.663 1.00 54.53 104 ARG A O 1
ATOM 842 N N . ARG A 1 105 ? -18.537 -9.855 5.697 1.00 62.75 105 ARG A N 1
ATOM 843 C CA . ARG A 1 105 ? -17.638 -9.547 6.830 1.00 62.75 105 ARG A CA 1
ATOM 844 C C . ARG A 1 105 ? -16.241 -9.123 6.342 1.00 62.75 105 ARG A C 1
ATOM 846 O O . ARG A 1 105 ? -15.267 -9.848 6.528 1.00 62.75 105 ARG A O 1
ATOM 853 N N . LYS A 1 106 ? -16.156 -8.032 5.591 1.00 80.31 106 LYS A N 1
ATOM 854 C CA . LYS A 1 106 ? -14.913 -7.492 5.059 1.00 80.31 106 LYS A CA 1
ATOM 855 C C . LYS A 1 106 ? -14.583 -6.242 5.847 1.00 80.31 106 LYS A C 1
ATOM 857 O O . LYS A 1 106 ? -15.315 -5.259 5.782 1.00 80.31 106 LYS A O 1
ATOM 862 N N . ASP A 1 107 ? -13.469 -6.320 6.553 1.00 90.62 107 ASP A N 1
ATOM 863 C CA . ASP A 1 107 ? -12.823 -5.184 7.193 1.00 90.62 107 ASP A CA 1
ATOM 864 C C . ASP A 1 107 ? -12.682 -4.026 6.185 1.00 90.62 107 ASP A C 1
ATOM 866 O O . ASP A 1 107 ? -12.284 -4.276 5.034 1.00 90.62 107 ASP A O 1
ATOM 870 N N . PRO A 1 108 ? -12.995 -2.774 6.573 1.00 93.62 108 PRO A N 1
ATOM 871 C CA . PRO A 1 108 ? -12.664 -1.607 5.770 1.00 93.62 108 PRO A CA 1
ATOM 872 C C . PRO A 1 108 ? -11.175 -1.596 5.437 1.00 93.62 108 PRO A C 1
ATOM 874 O O . PRO A 1 108 ? -10.348 -2.113 6.196 1.00 93.62 108 PRO A O 1
ATOM 877 N N . ILE A 1 109 ? -10.819 -0.980 4.316 1.00 96.19 109 ILE A N 1
ATOM 878 C CA . ILE A 1 109 ? -9.416 -0.799 3.953 1.00 96.19 109 ILE A CA 1
ATOM 879 C C . ILE A 1 109 ? -9.100 0.665 3.714 1.00 96.19 109 ILE A C 1
ATOM 881 O O . ILE A 1 109 ? -9.922 1.421 3.202 1.00 96.19 109 ILE A O 1
ATOM 885 N N . HIS A 1 110 ? -7.877 1.028 4.057 1.00 97.69 110 HIS A N 1
ATOM 886 C CA . HIS A 1 110 ? -7.251 2.265 3.642 1.00 97.69 110 HIS A CA 1
ATOM 887 C C . HIS A 1 110 ? -6.260 1.953 2.522 1.00 97.69 110 HIS A C 1
ATOM 889 O O . HIS A 1 110 ? -5.533 0.955 2.594 1.00 97.69 110 HIS A O 1
ATOM 895 N N . VAL A 1 111 ? -6.242 2.786 1.489 1.00 97.62 111 VAL A N 1
ATOM 896 C CA . VAL A 1 111 ? -5.373 2.636 0.320 1.00 97.62 111 VAL A CA 1
ATOM 897 C C . VAL A 1 111 ? -4.617 3.940 0.107 1.00 97.62 111 VAL A C 1
ATOM 899 O O . VAL A 1 111 ? -5.245 4.986 -0.033 1.00 97.62 111 VAL A O 1
ATOM 902 N N . ILE A 1 112 ? -3.287 3.864 0.054 1.00 97.50 112 ILE A N 1
ATOM 903 C CA . ILE A 1 112 ? -2.417 4.985 -0.317 1.00 97.50 112 ILE A CA 1
ATOM 904 C C . ILE A 1 112 ? -1.575 4.548 -1.518 1.00 97.50 112 ILE A C 1
ATOM 906 O O . ILE A 1 112 ? -0.643 3.755 -1.343 1.00 97.50 112 ILE A O 1
ATOM 910 N N . PRO A 1 113 ? -1.902 5.010 -2.736 1.00 96.38 113 PRO A N 1
ATOM 911 C CA . PRO A 1 113 ? -1.016 4.879 -3.883 1.00 96.38 113 PRO A CA 1
ATOM 912 C C . PRO A 1 113 ? 0.217 5.775 -3.706 1.00 96.38 113 PRO A C 1
ATOM 914 O O . PRO A 1 113 ? 0.084 6.911 -3.256 1.00 96.38 113 PRO A O 1
ATOM 917 N N . PHE A 1 114 ? 1.398 5.272 -4.061 1.00 92.31 114 PHE A N 1
ATOM 918 C CA . PHE A 1 114 ? 2.655 6.026 -3.953 1.00 92.31 114 PHE A CA 1
ATOM 919 C C . PHE A 1 114 ? 3.047 6.679 -5.278 1.00 92.31 114 PHE A C 1
ATOM 921 O O . PHE A 1 114 ? 3.343 7.871 -5.323 1.00 92.31 114 PHE A O 1
ATOM 928 N N . ALA A 1 115 ? 3.003 5.907 -6.363 1.00 82.19 115 ALA A N 1
ATOM 929 C CA . ALA A 1 115 ? 3.328 6.395 -7.691 1.00 82.19 115 ALA A CA 1
ATOM 930 C C . ALA A 1 115 ? 2.211 7.278 -8.273 1.00 82.19 115 ALA A C 1
ATOM 932 O O . ALA A 1 115 ? 1.023 7.079 -8.000 1.00 82.19 115 ALA A O 1
ATOM 933 N N . VAL A 1 116 ? 2.590 8.218 -9.148 1.00 75.94 116 VAL A N 1
ATOM 934 C CA . VAL A 1 116 ? 1.654 9.103 -9.874 1.00 75.94 116 VAL A CA 1
ATOM 935 C C . VAL A 1 116 ? 0.647 8.295 -10.699 1.00 75.94 116 VAL A C 1
ATOM 937 O O . VAL A 1 116 ? -0.533 8.637 -10.759 1.00 75.94 116 VAL A O 1
ATOM 940 N N . ASP A 1 117 ? 1.099 7.187 -11.288 1.00 82.12 117 ASP A N 1
ATOM 941 C CA . ASP A 1 117 ? 0.269 6.244 -12.043 1.00 82.12 117 ASP A CA 1
ATOM 942 C C . ASP A 1 117 ? -0.566 5.305 -11.150 1.00 82.12 117 ASP A C 1
ATOM 944 O O . ASP A 1 117 ? -1.346 4.496 -11.653 1.00 82.12 117 ASP A O 1
ATOM 948 N N . ARG A 1 118 ? -0.434 5.436 -9.823 1.00 85.88 118 ARG A N 1
ATOM 949 C CA . ARG A 1 118 ? -1.139 4.666 -8.793 1.00 85.88 118 ARG A CA 1
ATOM 950 C C . ARG A 1 118 ? -0.916 3.159 -8.903 1.00 85.88 118 ARG A C 1
ATOM 952 O O . ARG A 1 118 ? -1.790 2.380 -8.525 1.00 85.88 118 ARG A O 1
ATOM 959 N N . THR A 1 119 ? 0.236 2.737 -9.414 1.00 87.94 119 THR A N 1
ATOM 960 C CA . THR A 1 119 ? 0.527 1.313 -9.602 1.00 87.94 119 THR A CA 1
ATOM 961 C C . THR A 1 119 ? 1.089 0.648 -8.350 1.00 87.94 119 THR A C 1
ATOM 963 O O . THR A 1 119 ? 0.823 -0.522 -8.112 1.00 87.94 119 THR A O 1
ATOM 966 N N . THR A 1 120 ? 1.824 1.363 -7.508 1.00 94.62 120 THR A N 1
ATOM 967 C CA . THR A 1 120 ? 2.375 0.876 -6.234 1.00 94.62 120 THR A CA 1
ATOM 968 C C . THR A 1 120 ? 1.610 1.474 -5.061 1.00 94.62 120 THR A C 1
ATOM 970 O O . THR A 1 120 ? 1.045 2.566 -5.160 1.00 94.62 120 THR A O 1
ATOM 973 N N . GLY A 1 121 ? 1.610 0.794 -3.913 1.00 96.75 121 GLY A N 1
ATOM 974 C CA . GLY A 1 121 ? 1.018 1.409 -2.733 1.00 96.75 121 GLY A CA 1
ATOM 975 C C . GLY A 1 121 ? 0.884 0.545 -1.492 1.00 96.75 121 GLY A C 1
ATOM 976 O O . GLY A 1 121 ? 1.146 -0.668 -1.464 1.00 96.75 121 GLY A O 1
ATOM 977 N N . LEU A 1 122 ? 0.401 1.212 -0.451 1.00 98.00 122 LEU A N 1
ATOM 978 C CA . LEU A 1 122 ? 0.012 0.625 0.818 1.00 98.00 122 LEU A CA 1
ATOM 979 C C . LEU A 1 122 ? -1.479 0.282 0.801 1.00 98.00 122 LEU A C 1
ATOM 981 O O . LEU A 1 122 ? -2.316 1.109 0.443 1.00 98.00 122 LEU A O 1
ATOM 985 N N . ILE A 1 123 ? -1.822 -0.924 1.250 1.00 97.88 123 ILE A N 1
ATOM 986 C CA . ILE A 1 123 ? -3.201 -1.313 1.567 1.00 97.88 123 ILE A CA 1
ATOM 987 C C . ILE A 1 123 ? -3.229 -1.780 3.015 1.00 97.88 123 ILE A C 1
ATOM 989 O O . ILE A 1 123 ? -2.556 -2.756 3.359 1.00 97.88 123 ILE A O 1
ATOM 993 N N . SER A 1 124 ? -4.036 -1.120 3.838 1.00 98.06 124 SER A N 1
ATO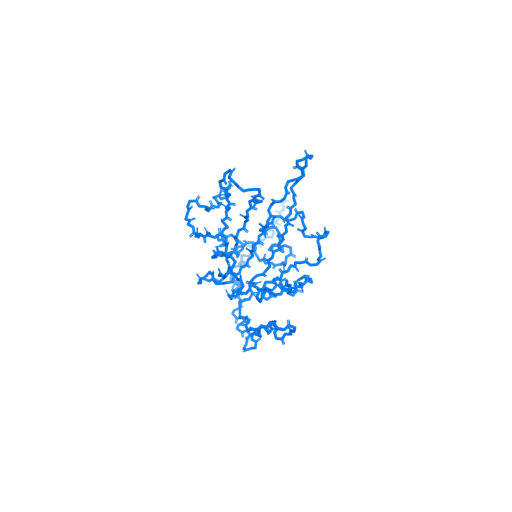M 994 C CA . SER A 1 124 ? -4.147 -1.388 5.272 1.00 98.06 124 SER A CA 1
ATOM 995 C C . SER A 1 124 ? -5.567 -1.804 5.624 1.00 98.06 124 SER A C 1
ATOM 997 O O . SER A 1 124 ? -6.503 -1.053 5.379 1.00 98.06 124 SER A O 1
ATOM 999 N N . TYR A 1 125 ? -5.736 -2.996 6.193 1.00 96.31 125 TYR A N 1
ATOM 1000 C CA . TYR A 1 125 ? -7.039 -3.452 6.692 1.00 96.31 125 TYR A CA 1
ATOM 1001 C C . TYR A 1 125 ? -7.277 -2.918 8.089 1.00 96.31 125 TYR A C 1
ATOM 1003 O O . TYR A 1 125 ? -6.379 -3.017 8.923 1.00 96.31 125 TYR A O 1
ATOM 1011 N N . VAL A 1 126 ? -8.483 -2.421 8.335 1.00 95.38 126 VAL A N 1
ATOM 1012 C CA . VAL A 1 126 ? -8.917 -1.898 9.628 1.00 95.38 126 VAL A CA 1
ATOM 1013 C C . VAL A 1 126 ? -9.628 -2.998 10.393 1.00 95.38 126 VAL A C 1
ATOM 1015 O O . VAL A 1 126 ? -10.716 -3.421 10.014 1.00 95.38 126 VAL A O 1
ATOM 1018 N N . LYS A 1 127 ? -9.023 -3.452 11.484 1.00 94.00 127 LYS A N 1
ATOM 1019 C CA . LYS A 1 127 ? -9.605 -4.442 12.383 1.00 94.00 127 LYS A CA 1
ATOM 1020 C C . LYS A 1 127 ? -10.044 -3.763 13.663 1.00 94.00 127 LYS A C 1
ATOM 1022 O O . LYS A 1 127 ? -9.212 -3.204 14.368 1.00 94.00 127 LYS A O 1
ATOM 1027 N N . SER A 1 128 ? -11.329 -3.849 13.971 1.00 90.75 128 SER A N 1
ATOM 1028 C CA . SER A 1 128 ? -11.879 -3.429 15.258 1.00 90.75 128 SER A CA 1
ATOM 1029 C C . SER A 1 128 ? -12.008 -4.633 16.189 1.00 90.75 128 SER A C 1
ATOM 1031 O O . SER A 1 128 ? -12.567 -5.657 15.784 1.00 90.75 128 SER A O 1
ATOM 1033 N N . SER A 1 129 ? -11.520 -4.519 17.422 1.00 88.38 129 SER A N 1
ATOM 1034 C CA . SER A 1 129 ? -11.832 -5.475 18.487 1.00 88.38 129 SER A CA 1
ATOM 1035 C C . SER A 1 129 ? -13.243 -5.236 19.043 1.00 88.38 129 SER A C 1
ATOM 1037 O O . SER A 1 129 ? -13.855 -4.195 18.798 1.00 88.38 129 SER A O 1
ATOM 1039 N N . GLU A 1 130 ? -13.766 -6.197 19.811 1.00 84.94 130 GLU A N 1
ATOM 1040 C CA . GLU A 1 130 ? -15.042 -6.041 20.533 1.00 84.94 130 GLU A CA 1
ATOM 1041 C C . GLU A 1 130 ? -14.988 -4.904 21.569 1.00 84.94 130 GLU A C 1
ATOM 1043 O O . GLU A 1 130 ? -16.007 -4.292 21.873 1.00 84.94 130 GLU A O 1
ATOM 1048 N N . GLU A 1 131 ? -13.786 -4.577 22.050 1.00 87.62 131 GLU A N 1
ATOM 1049 C CA . GLU A 1 131 ? -13.511 -3.489 22.996 1.00 87.62 131 GLU A CA 1
ATOM 1050 C C . GLU A 1 131 ? -13.348 -2.123 22.300 1.00 87.62 131 GLU A C 1
ATOM 1052 O O . GLU A 1 131 ? -13.135 -1.107 22.957 1.00 87.62 131 GLU A O 1
ATOM 1057 N N . GLY A 1 132 ? -13.472 -2.075 20.968 1.00 87.81 132 GLY A N 1
ATOM 1058 C CA . GLY A 1 132 ? -13.381 -0.847 20.176 1.00 87.81 132 GLY A CA 1
ATOM 1059 C C . GLY A 1 132 ? -11.956 -0.426 19.807 1.00 87.81 132 GLY A C 1
ATOM 1060 O O . GLY A 1 132 ? -11.783 0.610 19.165 1.00 87.81 132 GLY A O 1
ATOM 1061 N N . GLU A 1 133 ? -10.938 -1.218 20.150 1.00 91.62 133 GLU A N 1
ATOM 1062 C CA . GLU A 1 133 ? -9.563 -0.956 19.721 1.00 91.62 133 GLU A CA 1
ATOM 1063 C C . GLU A 1 133 ? -9.423 -1.177 18.213 1.00 91.62 133 GLU A C 1
ATOM 1065 O O . GLU A 1 133 ? -9.852 -2.200 17.669 1.00 91.62 133 GLU A O 1
ATOM 1070 N N . VAL A 1 134 ? -8.791 -0.222 17.530 1.00 94.62 134 VAL A N 1
ATOM 1071 C CA . VAL A 1 134 ? -8.518 -0.305 16.095 1.00 94.62 134 VAL A CA 1
ATOM 1072 C C . VAL A 1 134 ? -7.075 -0.733 15.881 1.00 94.62 134 VAL A C 1
ATOM 1074 O O . VAL A 1 134 ? -6.146 -0.120 16.397 1.00 94.62 134 VAL A O 1
ATOM 1077 N N . THR A 1 135 ? -6.889 -1.776 15.079 1.00 96.44 135 THR A N 1
ATOM 1078 C CA . THR A 1 135 ? -5.576 -2.230 14.621 1.00 96.44 135 THR A CA 1
ATOM 1079 C C . THR A 1 135 ? -5.530 -2.302 13.105 1.00 96.44 135 THR A C 1
ATOM 1081 O O . THR A 1 135 ? -6.536 -2.542 12.432 1.00 96.44 135 THR A O 1
ATOM 1084 N N . PHE A 1 136 ? -4.337 -2.127 12.557 1.00 97.44 136 PHE A N 1
ATOM 1085 C CA . PHE A 1 136 ? -4.090 -2.114 11.131 1.00 97.44 136 PHE A CA 1
ATOM 1086 C C . PHE A 1 136 ? -3.251 -3.318 10.707 1.00 97.44 136 PHE A C 1
ATOM 1088 O O . PHE A 1 136 ? -2.237 -3.675 11.314 1.00 97.44 136 PHE A O 1
ATOM 1095 N N . VAL A 1 137 ? -3.667 -3.955 9.612 1.00 96.75 137 VAL A N 1
ATOM 1096 C CA . VAL A 1 137 ? -2.848 -4.949 8.909 1.00 96.75 137 VAL A CA 1
ATOM 1097 C C . VAL A 1 137 ? -2.344 -4.333 7.616 1.00 96.75 137 VAL A C 1
ATOM 1099 O O . VAL A 1 137 ? -3.050 -4.327 6.606 1.00 96.75 137 VAL A O 1
ATOM 1102 N N . HIS A 1 138 ? -1.113 -3.832 7.654 1.00 97.88 138 HIS A N 1
ATOM 1103 C CA . HIS A 1 138 ? -0.464 -3.208 6.508 1.00 97.88 138 HIS A CA 1
ATOM 1104 C C . HIS A 1 138 ? 0.078 -4.242 5.530 1.00 97.88 138 HIS A C 1
ATOM 1106 O O . HIS A 1 138 ? 0.816 -5.168 5.893 1.00 97.88 138 HIS A O 1
ATOM 1112 N N . THR A 1 139 ? -0.250 -4.035 4.261 1.00 97.50 139 THR A N 1
ATOM 1113 C CA . THR A 1 139 ? 0.373 -4.730 3.147 1.00 97.50 139 THR A CA 1
ATOM 1114 C C . THR A 1 139 ? 0.967 -3.728 2.182 1.00 97.50 139 THR A C 1
ATOM 1116 O O . THR A 1 139 ? 0.283 -2.807 1.745 1.00 97.50 139 THR A O 1
ATOM 1119 N N . MET A 1 140 ? 2.232 -3.927 1.847 1.00 97.19 140 MET A N 1
ATOM 1120 C CA . MET A 1 140 ? 2.925 -3.174 0.815 1.00 97.19 140 MET A CA 1
ATOM 1121 C C . MET A 1 140 ? 2.827 -3.954 -0.491 1.00 97.19 140 MET A C 1
ATOM 1123 O O . MET A 1 140 ? 2.945 -5.187 -0.494 1.00 97.19 140 MET A O 1
ATOM 1127 N N . ASN A 1 141 ? 2.551 -3.253 -1.586 1.00 97.50 141 ASN A N 1
ATOM 1128 C CA . ASN A 1 141 ? 2.218 -3.886 -2.852 1.00 97.50 141 ASN A CA 1
ATOM 1129 C C . ASN A 1 141 ? 2.986 -3.220 -3.999 1.00 97.50 141 ASN A C 1
ATOM 1131 O O . ASN A 1 141 ? 2.931 -2.000 -4.159 1.00 97.50 141 ASN A O 1
ATOM 1135 N N . SER A 1 142 ? 3.718 -4.026 -4.767 1.00 95.38 142 SER A N 1
ATOM 1136 C CA . SER A 1 142 ? 4.329 -3.606 -6.030 1.00 95.38 142 SER A CA 1
ATOM 1137 C C . SER A 1 142 ? 3.256 -3.399 -7.100 1.00 95.38 142 SER A C 1
ATOM 1139 O O . SER A 1 142 ? 2.093 -3.737 -6.869 1.00 95.38 142 SER A O 1
ATOM 1141 N N . CYS A 1 143 ? 3.659 -2.926 -8.284 1.00 93.75 143 CYS A N 1
ATOM 1142 C CA . CYS A 1 143 ? 2.774 -2.702 -9.431 1.00 93.75 143 CYS A CA 1
ATOM 1143 C C . CYS A 1 143 ? 1.777 -3.852 -9.658 1.00 93.75 143 CYS A C 1
ATOM 1145 O O . CYS A 1 143 ? 0.557 -3.678 -9.573 1.00 93.75 143 CYS A O 1
ATOM 1147 N N . SER A 1 144 ? 2.287 -5.074 -9.849 1.00 92.62 144 SER A N 1
ATOM 1148 C CA . SER A 1 144 ? 1.421 -6.223 -10.123 1.00 92.62 144 SER A CA 1
ATOM 1149 C C . SER A 1 144 ? 0.569 -6.624 -8.913 1.00 92.62 144 SER A C 1
ATOM 1151 O O . SER A 1 144 ? -0.591 -7.019 -9.060 1.00 92.62 144 SER A O 1
ATOM 1153 N N . GLY A 1 145 ? 1.126 -6.530 -7.702 1.00 94.88 145 GLY A N 1
ATOM 1154 C CA . GLY A 1 145 ? 0.455 -6.924 -6.468 1.00 94.88 145 GLY A CA 1
ATOM 1155 C C . GLY A 1 145 ? -0.698 -5.996 -6.097 1.00 94.88 145 GLY A C 1
ATOM 1156 O O . GLY A 1 145 ? -1.728 -6.469 -5.610 1.00 94.88 145 GLY A O 1
ATOM 1157 N N . PHE A 1 146 ? -0.530 -4.696 -6.331 1.00 96.00 146 PHE A N 1
ATOM 1158 C CA . PHE A 1 146 ? -1.496 -3.660 -5.987 1.00 96.00 146 PHE A CA 1
ATOM 1159 C C . PHE A 1 146 ? -2.714 -3.738 -6.906 1.00 96.00 146 PHE A C 1
ATOM 1161 O O . PHE A 1 146 ? -3.824 -3.950 -6.414 1.00 96.00 146 PHE A O 1
ATOM 1168 N N . GLN A 1 147 ? -2.497 -3.719 -8.227 1.00 93.62 147 GLN A N 1
ATOM 1169 C CA . GLN A 1 147 ? -3.567 -3.803 -9.225 1.00 93.62 147 GLN A CA 1
ATOM 1170 C C . GLN A 1 147 ? -4.409 -5.071 -9.041 1.00 93.62 147 GLN A C 1
ATOM 1172 O O . GLN A 1 147 ? -5.613 -4.997 -8.800 1.00 93.62 147 GLN A O 1
ATOM 1177 N N . ARG A 1 148 ? -3.759 -6.247 -9.012 1.00 93.81 148 ARG A N 1
ATOM 1178 C CA . ARG A 1 148 ? -4.447 -7.536 -8.809 1.00 93.81 148 ARG A CA 1
ATOM 1179 C C . ARG A 1 148 ? -5.262 -7.561 -7.524 1.00 93.81 148 ARG A C 1
ATOM 1181 O O . ARG A 1 148 ? -6.262 -8.276 -7.438 1.00 93.81 148 ARG A O 1
ATOM 1188 N N . LYS A 1 149 ? -4.811 -6.847 -6.488 1.00 94.62 149 LYS A N 1
ATOM 1189 C CA . LYS A 1 149 ? -5.513 -6.817 -5.213 1.00 94.62 149 LYS A CA 1
ATOM 1190 C C . LYS A 1 149 ? -6.752 -5.933 -5.260 1.00 94.62 149 LYS A C 1
ATOM 1192 O O . LYS A 1 149 ? -7.780 -6.360 -4.734 1.00 94.62 149 LYS A O 1
ATOM 1197 N N . LEU A 1 150 ? -6.660 -4.747 -5.854 1.00 93.81 150 LEU A N 1
ATOM 1198 C CA . LEU A 1 150 ? -7.816 -3.873 -6.041 1.00 93.81 150 LEU A CA 1
ATOM 1199 C C . LEU A 1 150 ? -8.866 -4.551 -6.930 1.00 93.81 150 LEU A C 1
ATOM 1201 O O . LEU A 1 150 ? -10.027 -4.630 -6.527 1.00 93.81 150 LEU A O 1
ATOM 1205 N N . ASP A 1 151 ? -8.436 -5.184 -8.026 1.00 93.31 151 ASP A N 1
ATOM 1206 C CA . ASP A 1 151 ? -9.307 -5.963 -8.915 1.00 93.31 151 ASP A CA 1
ATOM 1207 C C . ASP A 1 151 ? -10.009 -7.101 -8.165 1.00 93.31 151 ASP A C 1
ATOM 1209 O O . ASP A 1 151 ? -11.229 -7.225 -8.200 1.00 93.31 151 ASP A O 1
ATOM 1213 N N . ALA A 1 152 ? -9.266 -7.903 -7.392 1.00 91.94 152 ALA A N 1
ATOM 1214 C CA . ALA A 1 152 ? -9.842 -9.002 -6.612 1.00 91.94 152 ALA A CA 1
ATOM 1215 C C . ALA A 1 152 ? -10.816 -8.536 -5.511 1.00 91.94 152 ALA A C 1
ATOM 1217 O O . ALA A 1 152 ? -11.610 -9.329 -4.994 1.00 91.94 152 ALA A O 1
ATOM 1218 N N . LEU A 1 153 ? -10.727 -7.271 -5.096 1.00 90.50 153 LEU A N 1
ATOM 1219 C CA . LEU A 1 153 ? -11.656 -6.657 -4.154 1.00 90.50 153 LEU A CA 1
ATOM 1220 C C . LEU A 1 153 ? -12.824 -5.942 -4.846 1.00 90.50 153 LEU A C 1
ATOM 1222 O O . LEU A 1 153 ? -13.743 -5.539 -4.133 1.00 90.50 153 LEU A O 1
ATOM 1226 N N . ASN A 1 154 ? -12.817 -5.842 -6.181 1.00 91.38 154 ASN A N 1
ATOM 1227 C CA . ASN A 1 154 ? -13.707 -5.002 -6.984 1.00 91.38 154 ASN A CA 1
ATOM 1228 C C . ASN A 1 154 ? -13.687 -3.536 -6.521 1.00 91.38 154 ASN A C 1
ATOM 1230 O O . ASN A 1 154 ? -14.734 -2.916 -6.346 1.00 91.38 154 ASN A O 1
ATOM 1234 N N . VAL A 1 155 ? -12.491 -3.005 -6.259 1.00 90.56 155 VAL A N 1
ATOM 1235 C CA . VAL A 1 155 ? -12.296 -1.625 -5.801 1.00 90.56 155 VAL A CA 1
ATOM 1236 C C . VAL A 1 155 ? -11.824 -0.764 -6.957 1.00 90.56 155 VAL A C 1
ATOM 1238 O O . VAL A 1 155 ? -10.779 -1.024 -7.544 1.00 90.56 155 VAL A O 1
ATOM 1241 N N . VAL A 1 156 ? -12.567 0.308 -7.217 1.00 90.88 156 VAL A N 1
ATOM 1242 C CA . VAL A 1 156 ? -12.140 1.410 -8.079 1.00 90.88 156 VAL A CA 1
ATOM 1243 C C . VAL A 1 156 ? -11.894 2.616 -7.182 1.00 90.88 156 VAL A C 1
ATOM 1245 O O . VAL A 1 156 ? -12.778 3.019 -6.426 1.00 90.88 156 VAL A O 1
ATOM 1248 N N . LEU A 1 157 ? -10.684 3.175 -7.234 1.00 91.00 157 LEU A N 1
ATOM 1249 C CA . LEU A 1 157 ? -10.337 4.360 -6.454 1.00 91.00 157 LEU A CA 1
ATOM 1250 C C . LEU A 1 157 ? -11.010 5.581 -7.084 1.00 91.00 157 LEU A C 1
ATOM 1252 O O . LEU A 1 157 ? -10.647 5.998 -8.182 1.00 91.00 157 LEU A O 1
ATOM 1256 N N . THR A 1 158 ? -12.006 6.125 -6.391 1.00 91.69 158 THR A N 1
ATOM 1257 C CA . THR A 1 158 ? -12.781 7.292 -6.829 1.00 91.69 158 THR A CA 1
ATOM 1258 C C . THR A 1 158 ? -12.741 8.384 -5.770 1.00 91.69 158 THR A C 1
ATOM 1260 O O . THR A 1 158 ? -12.523 8.103 -4.589 1.00 91.69 158 THR A O 1
ATOM 1263 N N . ASP A 1 159 ? -13.011 9.622 -6.180 1.00 91.31 159 ASP A N 1
ATOM 1264 C CA . ASP A 1 159 ? -12.991 1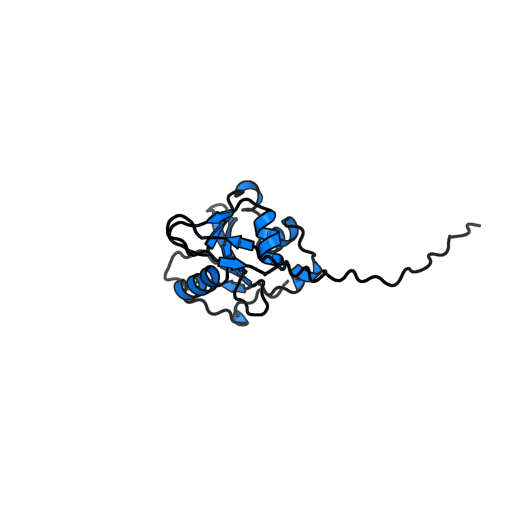0.784 -5.286 1.00 91.31 159 ASP A CA 1
ATOM 1265 C C . ASP A 1 159 ? -13.996 10.677 -4.130 1.00 91.31 159 ASP A C 1
ATOM 1267 O O . ASP A 1 159 ? -13.785 11.240 -3.058 1.00 91.31 159 ASP A O 1
ATOM 1271 N N . ALA A 1 160 ? -15.069 9.899 -4.311 1.00 89.25 160 ALA A N 1
ATOM 1272 C CA . ALA A 1 160 ? -16.054 9.620 -3.267 1.00 89.25 160 ALA A CA 1
ATOM 1273 C C . ALA A 1 160 ? -15.468 8.841 -2.076 1.00 89.25 160 ALA A C 1
ATOM 1275 O O . ALA A 1 160 ? -16.018 8.893 -0.978 1.00 89.25 160 ALA A O 1
ATOM 1276 N N . CYS A 1 161 ? -14.364 8.123 -2.286 1.00 89.50 161 CYS A N 1
ATOM 1277 C CA . CYS A 1 161 ? -13.685 7.347 -1.254 1.00 89.50 161 CYS A CA 1
ATOM 1278 C C . CYS A 1 161 ? -12.509 8.092 -0.611 1.00 89.50 161 CYS A C 1
ATOM 1280 O O . CYS A 1 161 ? -11.875 7.537 0.286 1.00 89.50 161 CYS A O 1
ATOM 1282 N N . ILE A 1 162 ? -12.180 9.302 -1.072 1.00 92.19 162 ILE A N 1
ATOM 1283 C CA . ILE A 1 162 ? -11.057 10.071 -0.534 1.00 92.19 162 ILE A CA 1
ATOM 1284 C C . ILE A 1 162 ? -11.357 10.462 0.912 1.00 92.19 162 ILE A C 1
ATOM 1286 O O . ILE A 1 162 ? -12.415 11.019 1.218 1.00 92.19 162 ILE A O 1
ATOM 1290 N N . ILE A 1 163 ? -10.398 10.197 1.797 1.00 87.25 163 ILE A N 1
ATOM 1291 C CA . ILE A 1 163 ? -10.387 10.786 3.129 1.00 87.25 163 ILE A CA 1
ATOM 1292 C C . ILE A 1 163 ? -10.047 12.259 2.941 1.00 87.25 163 ILE A C 1
ATOM 1294 O O . ILE A 1 163 ? -8.923 12.618 2.605 1.00 87.25 163 ILE A O 1
ATOM 1298 N N . LYS A 1 164 ? -11.054 13.114 3.100 1.00 81.88 164 LYS A N 1
ATOM 1299 C CA . LYS A 1 164 ? -10.837 14.550 3.228 1.00 81.88 164 LYS A CA 1
ATOM 1300 C C . LYS A 1 164 ? -10.350 14.756 4.651 1.00 81.88 164 LYS A C 1
ATOM 1302 O O . LYS A 1 164 ? -11.091 14.431 5.579 1.00 81.88 164 LYS A O 1
ATOM 1307 N N . ASP A 1 165 ? -9.103 15.181 4.797 1.00 66.69 165 ASP A N 1
ATOM 1308 C CA . ASP A 1 165 ? -8.545 15.509 6.103 1.00 66.69 165 ASP A CA 1
ATOM 1309 C C . ASP A 1 165 ? -9.499 16.446 6.869 1.00 66.69 165 ASP A C 1
ATOM 1311 O O . ASP A 1 165 ? -10.175 17.290 6.269 1.00 66.69 165 ASP A O 1
ATOM 1315 N N . ILE A 1 166 ? -9.604 16.192 8.177 1.00 45.00 166 ILE A N 1
ATOM 1316 C CA . ILE A 1 166 ? -10.417 16.931 9.157 1.00 45.00 166 ILE A CA 1
ATOM 1317 C C . ILE A 1 166 ? -9.818 18.319 9.377 1.00 45.00 166 ILE A C 1
ATOM 1319 O O . ILE A 1 166 ? -8.577 18.392 9.519 1.00 45.00 166 ILE A O 1
#

pLDDT: mean 84.06, std 19.81, range [30.16, 98.06]

Sequence (166 aa):
MSRRPQYQSNNDVCNHVTEMESENGLKIGGTKGHIEETVYDPVFITIYNAFRWKMIPNCTGRYTCRDHKAVSHLAPRELLQACGIDQSAIESFIEYKIVFEQSRRKDPIHVIPFAVDRTTGLISYVKSSEEGEVTFVHTMNSCSGFQRKLDALNVVLTDACIIKDI

Secondary structure (DSSP, 8-state):
---PPP----------------SS-EEE--STTPPPEEE--HHHHHHHHHS-EEEPTT-TTEEEES-HHHHTTS-HHHHHHHTT--HHHHHHSPPEEE---TTS----EEEEE-STTS-SEEEEEEEE-TT--EEEEEEEE-HHHHHHHHHHHT----GGGB----